Protein AF-A0A6B1YI46-F1 (afdb_monomer)

Structure (mmCIF, N/CA/C/O backbone):
data_AF-A0A6B1YI46-F1
#
_entry.id   AF-A0A6B1YI46-F1
#
loop_
_atom_site.group_PDB
_atom_site.id
_atom_site.type_symbol
_atom_site.label_atom_id
_atom_site.label_alt_id
_atom_site.label_comp_id
_atom_site.label_asym_id
_atom_site.label_entity_id
_atom_site.label_seq_id
_atom_site.pdbx_PDB_ins_code
_atom_site.Cartn_x
_atom_site.Cartn_y
_atom_site.Cartn_z
_atom_site.occupancy
_atom_site.B_iso_or_equiv
_atom_site.auth_seq_id
_atom_site.auth_comp_id
_atom_site.auth_asym_id
_atom_site.auth_atom_id
_atom_site.pdbx_PDB_model_num
ATOM 1 N N . MET A 1 1 ? -24.813 4.110 21.457 1.00 53.53 1 MET A N 1
ATOM 2 C CA . MET A 1 1 ? -24.067 3.787 20.223 1.00 53.53 1 MET A CA 1
ATOM 3 C C . MET A 1 1 ? -23.809 2.288 20.251 1.00 53.53 1 MET A C 1
ATOM 5 O O . MET A 1 1 ? -23.555 1.769 21.329 1.00 53.53 1 MET A O 1
ATOM 9 N N . ASP A 1 2 ? -24.032 1.581 19.147 1.00 73.88 2 ASP A N 1
ATOM 10 C CA . ASP A 1 2 ? -24.082 0.113 19.124 1.00 73.88 2 ASP A CA 1
ATOM 11 C C . ASP A 1 2 ? -22.651 -0.454 19.015 1.00 73.88 2 ASP A C 1
ATOM 13 O O . ASP A 1 2 ? -22.031 -0.364 17.950 1.00 73.88 2 ASP A O 1
ATOM 17 N N . LEU A 1 3 ? -22.096 -0.962 20.127 1.00 70.50 3 LEU A N 1
ATOM 18 C CA . LEU A 1 3 ? -20.680 -1.363 20.246 1.00 70.50 3 LEU A CA 1
ATOM 19 C C . LEU A 1 3 ? -20.255 -2.378 19.172 1.00 70.50 3 LEU A C 1
ATOM 21 O O . LEU A 1 3 ? -19.145 -2.308 18.639 1.00 70.50 3 LEU A O 1
ATOM 25 N N . GLU A 1 4 ? -21.142 -3.305 18.807 1.00 76.88 4 GLU A N 1
ATOM 26 C CA . GLU A 1 4 ? -20.863 -4.296 17.765 1.00 76.88 4 GLU A CA 1
ATOM 27 C C . GLU A 1 4 ? -20.717 -3.657 16.379 1.00 76.88 4 GLU A C 1
ATOM 29 O O . GLU A 1 4 ? -19.830 -4.041 15.608 1.00 76.88 4 GLU A O 1
ATOM 34 N N . ARG A 1 5 ? -21.516 -2.624 16.072 1.00 80.06 5 ARG A N 1
ATOM 35 C CA . ARG A 1 5 ? -21.401 -1.886 14.804 1.00 80.06 5 ARG A CA 1
ATOM 36 C C . ARG A 1 5 ? -20.094 -1.110 14.719 1.00 80.06 5 ARG A C 1
ATOM 38 O O . ARG A 1 5 ? -19.509 -1.041 13.640 1.00 80.06 5 ARG A O 1
ATOM 45 N N . GLU A 1 6 ? -19.615 -0.539 15.821 1.00 80.69 6 GLU A N 1
ATOM 46 C CA . GLU A 1 6 ? -18.319 0.151 15.856 1.00 80.69 6 GLU A CA 1
ATOM 47 C C . GLU A 1 6 ? -17.150 -0.809 15.638 1.00 80.69 6 GLU A C 1
ATOM 49 O O . GLU A 1 6 ? -16.288 -0.546 14.798 1.00 80.69 6 GLU A O 1
ATOM 54 N N . LYS A 1 7 ? -17.158 -1.962 16.317 1.00 81.12 7 LYS A N 1
ATOM 55 C CA . LYS A 1 7 ? -16.150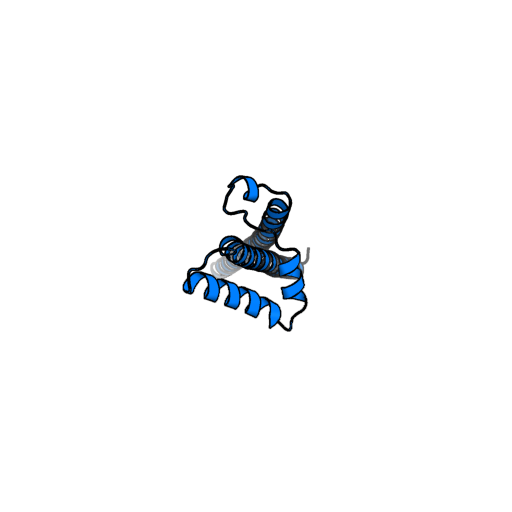 -3.018 16.137 1.00 81.12 7 LYS A CA 1
ATOM 56 C C . LYS A 1 7 ? -16.134 -3.536 14.696 1.00 81.12 7 LYS A C 1
ATOM 58 O O . LYS A 1 7 ? -15.063 -3.737 14.120 1.00 81.12 7 LYS A O 1
ATOM 63 N N . PHE A 1 8 ? -17.309 -3.712 14.090 1.00 86.00 8 PHE A N 1
ATOM 64 C CA . PHE A 1 8 ? -17.436 -4.120 12.691 1.00 86.00 8 PHE A CA 1
ATOM 65 C C . PHE A 1 8 ? -16.893 -3.059 11.722 1.00 86.00 8 PHE A C 1
ATOM 67 O O . PHE A 1 8 ? -16.079 -3.378 10.853 1.00 86.00 8 PHE A O 1
ATOM 74 N N . ARG A 1 9 ? -17.251 -1.782 11.913 1.00 85.50 9 ARG A N 1
ATOM 75 C CA . ARG A 1 9 ? -16.717 -0.661 11.118 1.00 85.50 9 ARG A CA 1
ATOM 76 C C . ARG A 1 9 ? -15.199 -0.540 11.241 1.00 85.50 9 ARG A C 1
ATOM 78 O O . ARG A 1 9 ? -14.525 -0.346 10.235 1.00 85.50 9 ARG A O 1
ATOM 85 N N . ALA A 1 10 ? -14.650 -0.719 12.441 1.00 85.94 10 ALA A N 1
ATOM 86 C CA . ALA A 1 10 ? -13.209 -0.687 12.667 1.00 85.94 10 ALA A CA 1
ATOM 87 C C . ALA A 1 10 ? -12.477 -1.823 11.933 1.00 85.94 10 ALA A C 1
ATOM 89 O O . ALA A 1 10 ? -11.427 -1.591 11.338 1.00 85.94 10 ALA A O 1
ATOM 90 N N . ARG A 1 11 ? -13.051 -3.035 11.889 1.00 87.94 11 ARG A N 1
ATOM 91 C CA . ARG A 1 11 ? -12.506 -4.142 11.078 1.00 87.94 11 ARG A CA 1
ATOM 92 C C . ARG A 1 11 ? -12.529 -3.825 9.586 1.00 87.94 11 ARG A C 1
ATOM 94 O O . ARG A 1 11 ? -11.528 -4.062 8.917 1.00 87.94 11 ARG A O 1
ATOM 101 N N . ILE A 1 12 ? -13.624 -3.254 9.081 1.00 91.12 12 ILE A N 1
ATOM 102 C CA . ILE A 1 12 ? -13.719 -2.825 7.678 1.00 91.12 12 ILE A CA 1
ATOM 103 C C . ILE A 1 12 ? -12.644 -1.783 7.359 1.00 91.12 12 ILE A C 1
ATOM 105 O O . ILE A 1 12 ? -11.968 -1.914 6.345 1.00 91.12 12 ILE A O 1
ATOM 109 N N . LEU A 1 13 ? -12.428 -0.797 8.235 1.00 88.06 13 LEU A N 1
ATOM 110 C CA . LEU A 1 13 ? -11.376 0.212 8.063 1.00 88.06 13 LEU A CA 1
ATOM 111 C C . LEU A 1 13 ? -9.978 -0.412 7.986 1.00 88.06 13 LEU A C 1
ATOM 113 O O . LEU A 1 13 ? -9.189 -0.024 7.130 1.00 88.06 13 LEU A O 1
ATOM 117 N N . VAL A 1 14 ? -9.682 -1.409 8.828 1.00 88.56 14 VAL A N 1
ATOM 118 C CA . VAL A 1 14 ? -8.402 -2.135 8.771 1.00 88.56 14 VAL A CA 1
ATOM 119 C C . VAL A 1 14 ? -8.254 -2.893 7.453 1.00 88.56 14 VAL A C 1
ATOM 121 O O . VAL A 1 14 ? -7.197 -2.818 6.833 1.00 88.56 14 VAL A O 1
ATOM 124 N N . VAL A 1 15 ? -9.292 -3.609 7.013 1.00 91.38 15 VAL A N 1
ATOM 125 C CA . VAL A 1 15 ? -9.259 -4.379 5.758 1.00 91.38 15 VAL A CA 1
ATOM 126 C C . VAL A 1 15 ? -9.098 -3.450 4.558 1.00 91.38 15 VAL A C 1
ATOM 128 O O . VAL A 1 15 ? -8.222 -3.678 3.730 1.00 91.38 15 VAL A O 1
ATOM 131 N N . LEU A 1 16 ? -9.880 -2.371 4.487 1.00 88.88 16 LEU A N 1
ATOM 132 C CA . LEU A 1 16 ? -9.763 -1.367 3.430 1.00 88.88 16 LEU A CA 1
ATOM 133 C C . LEU A 1 16 ? -8.384 -0.708 3.434 1.00 88.88 16 LEU A C 1
ATOM 135 O O . LEU A 1 16 ? -7.778 -0.564 2.378 1.00 88.88 16 LEU A O 1
ATOM 139 N N . GLY A 1 17 ? -7.861 -0.364 4.611 1.00 87.31 17 GLY A N 1
ATOM 140 C CA . GLY A 1 17 ? -6.519 0.189 4.742 1.00 87.31 17 GLY A CA 1
ATOM 141 C C . GLY A 1 17 ? -5.439 -0.761 4.221 1.00 87.31 17 GLY A C 1
ATOM 142 O O . GLY A 1 17 ? -4.549 -0.325 3.494 1.00 87.31 17 GLY A O 1
ATOM 143 N N . TRP A 1 18 ? -5.553 -2.064 4.508 1.00 88.81 18 TRP A N 1
ATOM 144 C CA . TRP A 1 18 ? -4.666 -3.089 3.949 1.00 88.81 18 TRP A CA 1
ATOM 145 C C . TRP A 1 18 ? -4.784 -3.201 2.435 1.00 88.81 18 TRP A C 1
ATOM 147 O O . TRP A 1 18 ? -3.761 -3.193 1.762 1.00 88.81 18 TRP A O 1
ATOM 157 N N . VAL A 1 19 ? -6.003 -3.252 1.893 1.00 90.44 19 VAL A N 1
ATOM 158 C CA . VAL A 1 19 ? -6.228 -3.312 0.441 1.00 90.44 19 VAL A CA 1
ATOM 159 C C . VAL A 1 19 ? -5.582 -2.113 -0.252 1.00 90.44 19 VAL A C 1
ATOM 161 O O . VAL A 1 19 ? -4.825 -2.289 -1.205 1.00 90.44 19 VAL A O 1
ATOM 164 N N . VAL A 1 20 ? -5.817 -0.901 0.258 1.00 88.44 20 VAL A N 1
ATOM 165 C CA . VAL A 1 20 ? -5.233 0.332 -0.285 1.00 88.44 20 VAL A CA 1
ATOM 166 C C . VAL A 1 20 ? -3.705 0.290 -0.203 1.00 88.44 20 VAL A C 1
ATOM 168 O O . VAL A 1 20 ? -3.039 0.486 -1.217 1.00 88.44 20 VAL A O 1
ATOM 171 N N . ALA A 1 21 ? -3.131 -0.028 0.960 1.00 88.50 21 ALA A N 1
ATOM 172 C CA . ALA A 1 21 ? -1.680 -0.102 1.127 1.00 88.50 21 ALA A CA 1
ATOM 173 C C . ALA A 1 21 ? -1.041 -1.147 0.195 1.00 88.50 21 ALA A C 1
ATOM 175 O O . ALA A 1 21 ? -0.026 -0.865 -0.440 1.00 88.50 21 ALA A O 1
ATOM 176 N N . SER A 1 22 ? -1.655 -2.326 0.059 1.00 87.31 22 SER A N 1
ATOM 177 C CA . SER A 1 22 ? -1.193 -3.386 -0.839 1.00 87.31 22 SER A CA 1
ATOM 178 C C . SER A 1 22 ? -1.210 -2.958 -2.304 1.00 87.31 22 SER A C 1
ATOM 180 O O . SER A 1 22 ? -0.254 -3.249 -3.018 1.00 87.31 22 SER A O 1
ATOM 182 N N . ILE A 1 23 ? -2.234 -2.224 -2.752 1.00 88.50 23 ILE A N 1
ATOM 183 C CA . ILE A 1 23 ? -2.280 -1.682 -4.119 1.00 88.50 23 ILE A CA 1
ATOM 184 C C . ILE A 1 23 ? -1.090 -0.748 -4.364 1.00 88.50 23 ILE A C 1
ATOM 186 O O . ILE A 1 23 ? -0.388 -0.900 -5.360 1.00 88.50 23 ILE A O 1
ATOM 190 N N . PHE A 1 24 ? -0.811 0.178 -3.443 1.00 86.06 24 PHE A N 1
ATOM 191 C CA . PHE A 1 24 ? 0.315 1.104 -3.598 1.00 86.06 24 PHE A CA 1
ATOM 192 C C . PHE A 1 24 ? 1.684 0.416 -3.494 1.00 86.06 24 PHE A C 1
ATOM 194 O O . PHE A 1 24 ? 2.618 0.833 -4.177 1.00 86.06 24 PHE A O 1
ATOM 201 N N . ILE A 1 25 ? 1.802 -0.676 -2.728 1.00 86.25 25 ILE A N 1
ATOM 202 C CA . ILE A 1 25 ? 2.994 -1.540 -2.748 1.00 86.25 25 ILE A CA 1
ATOM 203 C C . ILE A 1 25 ? 3.171 -2.175 -4.131 1.00 86.25 25 ILE A C 1
ATOM 205 O O . 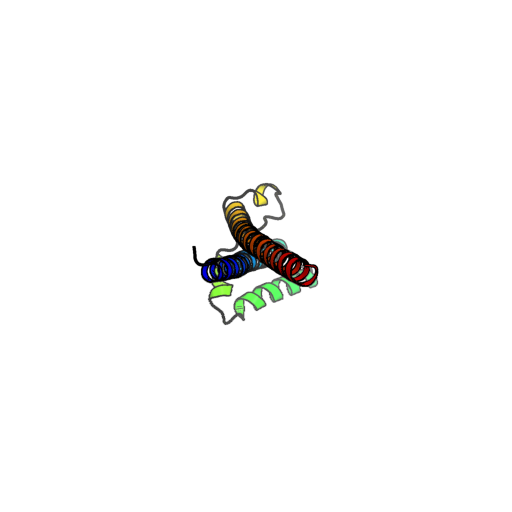ILE A 1 25 ? 4.276 -2.166 -4.666 1.00 86.25 25 ILE A O 1
ATOM 209 N N . VAL A 1 26 ? 2.102 -2.702 -4.737 1.00 85.19 26 VAL A N 1
ATOM 210 C CA . VAL A 1 26 ? 2.175 -3.275 -6.090 1.00 85.19 26 VAL A CA 1
ATOM 211 C C . VAL A 1 26 ? 2.598 -2.214 -7.105 1.00 85.19 26 VAL A C 1
ATOM 213 O O . VAL A 1 26 ? 3.502 -2.470 -7.895 1.00 85.19 26 VAL A O 1
ATOM 216 N N . VAL A 1 27 ? 2.021 -1.009 -7.045 1.00 84.69 27 VAL A N 1
ATOM 217 C CA . VAL A 1 27 ? 2.434 0.118 -7.899 1.00 84.69 27 VAL A CA 1
ATOM 218 C C . VAL A 1 27 ? 3.924 0.422 -7.718 1.00 84.69 27 VAL A C 1
ATOM 220 O O . VAL A 1 27 ? 4.639 0.532 -8.709 1.00 84.69 27 VAL A O 1
ATOM 223 N N . PHE A 1 28 ? 4.416 0.480 -6.477 1.00 83.88 28 PHE A N 1
ATOM 224 C CA . PHE A 1 28 ? 5.835 0.693 -6.180 1.00 83.88 28 PHE A CA 1
ATOM 225 C C . PHE A 1 28 ? 6.736 -0.404 -6.773 1.00 83.88 28 PHE A C 1
ATOM 227 O O . PHE A 1 28 ? 7.776 -0.103 -7.359 1.00 83.88 28 PHE A O 1
ATOM 234 N N . LEU A 1 29 ? 6.344 -1.676 -6.652 1.00 83.88 29 LEU A N 1
ATOM 235 C CA . LEU A 1 29 ? 7.106 -2.803 -7.198 1.00 83.88 29 LEU A CA 1
ATOM 236 C C . LEU A 1 29 ? 7.151 -2.767 -8.728 1.00 83.88 29 LEU A C 1
ATOM 238 O O . LEU A 1 29 ? 8.215 -2.954 -9.316 1.00 83.88 29 LEU A O 1
ATOM 242 N N . VAL A 1 30 ? 6.020 -2.482 -9.375 1.00 81.81 30 VAL A N 1
ATOM 243 C CA . VAL A 1 30 ? 5.956 -2.340 -10.834 1.00 81.81 30 VAL A CA 1
ATOM 244 C C . VAL A 1 30 ? 6.808 -1.159 -11.305 1.00 81.81 30 VAL A C 1
ATOM 246 O O . VAL A 1 30 ? 7.596 -1.312 -12.236 1.00 81.81 30 VAL A O 1
ATOM 249 N N . SER A 1 31 ? 6.740 -0.022 -10.610 1.00 80.06 31 SER A N 1
ATOM 250 C CA . SER A 1 31 ? 7.623 1.126 -10.838 1.00 80.06 31 SER A CA 1
ATOM 251 C C . SER A 1 31 ? 9.104 0.754 -10.754 1.00 80.06 31 SER A C 1
ATOM 253 O O . SER A 1 31 ? 9.888 1.157 -11.611 1.00 80.06 31 SER A O 1
ATOM 255 N N . ALA A 1 32 ? 9.496 -0.036 -9.749 1.00 78.62 32 ALA A N 1
ATOM 256 C CA . ALA A 1 32 ? 10.877 -0.483 -9.583 1.00 78.62 32 ALA A CA 1
ATOM 257 C C . ALA A 1 32 ? 11.326 -1.374 -10.751 1.00 78.62 32 ALA A C 1
ATOM 259 O O . ALA A 1 32 ? 12.395 -1.150 -11.318 1.00 78.62 32 ALA A O 1
ATOM 260 N N . LEU A 1 33 ? 10.491 -2.332 -11.163 1.00 77.25 33 LEU A N 1
ATOM 261 C CA . LEU A 1 33 ? 10.763 -3.197 -12.316 1.00 77.25 33 LEU A CA 1
ATOM 262 C C . LEU A 1 33 ? 10.892 -2.395 -13.616 1.00 77.25 33 LEU A C 1
ATOM 264 O O . LEU A 1 33 ? 11.827 -2.613 -14.386 1.00 77.25 33 LEU A O 1
ATOM 268 N N . LYS A 1 34 ? 9.992 -1.434 -13.837 1.00 76.75 34 LYS A N 1
ATOM 269 C CA . LYS A 1 34 ? 10.014 -0.538 -15.000 1.00 76.75 34 LYS A CA 1
ATOM 270 C C . LYS A 1 34 ? 11.290 0.299 -15.037 1.00 76.75 34 LYS A C 1
ATOM 272 O O . LYS A 1 34 ? 11.925 0.405 -16.082 1.00 76.75 34 LYS A O 1
ATOM 277 N N . SER A 1 35 ? 11.716 0.831 -13.895 1.00 74.56 35 SER A N 1
ATOM 278 C CA . SER A 1 35 ? 12.981 1.559 -13.774 1.00 74.56 35 SER A CA 1
ATOM 279 C C . SER A 1 35 ? 14.206 0.707 -14.040 1.00 74.56 35 SER A C 1
ATOM 281 O O . SER A 1 35 ? 15.104 1.160 -14.746 1.00 74.56 35 SER A O 1
ATOM 283 N N . ILE A 1 36 ? 14.241 -0.521 -13.518 1.00 74.31 36 ILE A N 1
ATOM 284 C CA . ILE A 1 36 ? 15.324 -1.465 -13.805 1.00 74.31 36 ILE A CA 1
ATOM 285 C C . ILE A 1 36 ? 15.376 -1.721 -15.314 1.00 74.31 36 ILE A C 1
ATOM 287 O O . ILE A 1 36 ? 16.426 -1.522 -15.916 1.00 74.31 36 ILE A O 1
ATOM 291 N N . ALA A 1 37 ? 14.246 -2.052 -15.944 1.00 73.19 37 ALA A N 1
ATOM 292 C CA . ALA A 1 37 ? 14.182 -2.314 -17.382 1.00 73.19 37 ALA A CA 1
ATOM 293 C C . ALA A 1 37 ? 14.664 -1.128 -18.238 1.00 73.19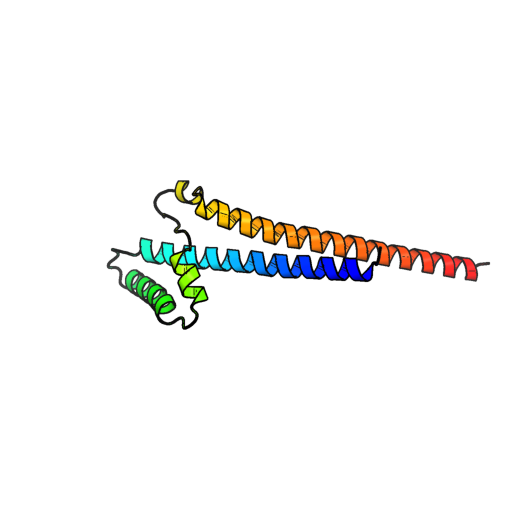 37 ALA A C 1
ATOM 295 O O . ALA A 1 37 ? 15.417 -1.342 -19.185 1.00 73.19 37 ALA A O 1
ATOM 296 N N . ILE A 1 38 ? 14.279 0.105 -17.886 1.00 72.94 38 ILE A N 1
ATOM 297 C CA . ILE A 1 38 ? 14.741 1.327 -18.569 1.00 72.94 38 ILE A CA 1
ATOM 298 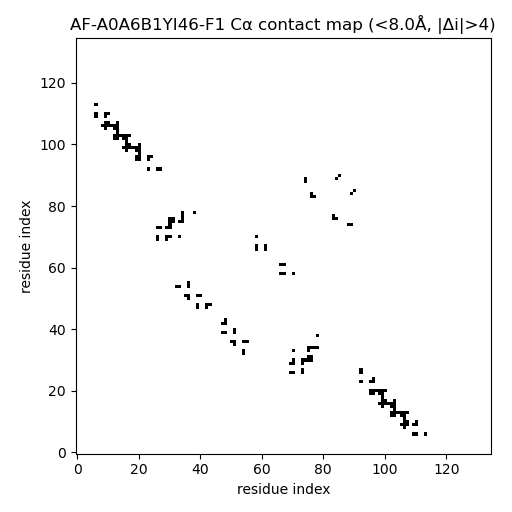C C . ILE A 1 38 ? 16.237 1.557 -18.333 1.00 72.94 38 ILE A C 1
ATOM 300 O O . ILE A 1 38 ? 16.959 1.905 -19.257 1.00 72.94 38 ILE A O 1
ATOM 304 N N . SER A 1 39 ? 16.733 1.350 -17.111 1.00 70.50 39 SER A N 1
ATOM 305 C CA . SER A 1 39 ? 18.154 1.555 -16.796 1.00 70.50 39 SER A CA 1
ATOM 306 C C . SER A 1 39 ? 19.092 0.539 -17.451 1.00 70.50 39 SER A C 1
ATOM 308 O O . SER A 1 39 ? 20.276 0.816 -17.617 1.00 70.50 39 SER A O 1
ATOM 310 N N . LEU A 1 40 ? 18.565 -0.631 -17.821 1.00 69.81 40 LEU A N 1
ATOM 311 C CA . LEU A 1 40 ? 19.287 -1.660 -18.567 1.00 69.81 40 LEU A CA 1
ATOM 312 C C . LEU A 1 40 ? 19.191 -1.451 -20.088 1.00 69.81 40 LEU A C 1
ATOM 314 O O . LEU A 1 40 ? 19.797 -2.210 -20.847 1.00 69.81 40 LEU A O 1
ATOM 318 N N . ASP A 1 41 ? 18.439 -0.447 -20.549 1.00 63.69 41 ASP A N 1
ATOM 319 C CA . ASP A 1 41 ? 18.304 -0.134 -21.967 1.00 63.69 41 ASP A CA 1
ATOM 320 C C . ASP A 1 41 ? 19.612 0.476 -22.504 1.00 63.69 41 ASP A C 1
ATOM 322 O O . ASP A 1 41 ? 20.049 1.532 -22.053 1.00 63.69 41 ASP A O 1
ATOM 326 N N . GLY A 1 42 ? 20.274 -0.230 -23.428 1.00 59.88 42 GLY A N 1
ATOM 327 C CA . GLY A 1 42 ? 21.604 0.125 -23.946 1.00 59.88 42 GLY A CA 1
ATOM 328 C C . GLY A 1 42 ? 22.784 -0.624 -23.311 1.00 59.88 42 GLY A C 1
ATOM 329 O O . GLY A 1 42 ? 23.930 -0.340 -23.651 1.00 59.88 42 GLY A O 1
ATOM 330 N N . SER A 1 43 ? 22.539 -1.580 -22.406 1.00 63.03 43 SER A N 1
ATOM 331 C CA . SER A 1 43 ? 23.582 -2.480 -21.897 1.00 63.03 43 SER A CA 1
ATOM 332 C C . SER A 1 43 ? 23.683 -3.757 -22.739 1.00 63.03 43 SER A C 1
ATOM 334 O O . SER A 1 43 ? 22.722 -4.519 -22.818 1.00 63.03 43 SER A O 1
ATOM 336 N N . ASP A 1 44 ? 24.867 -4.032 -23.291 1.00 61.09 44 ASP A N 1
ATOM 337 C CA . ASP A 1 44 ? 25.149 -5.243 -24.085 1.00 61.09 44 ASP A CA 1
ATOM 338 C C . ASP A 1 44 ? 25.588 -6.452 -23.234 1.00 61.09 44 ASP A C 1
ATOM 340 O O . ASP A 1 44 ? 25.932 -7.517 -23.752 1.00 61.09 44 ASP A O 1
ATOM 344 N N . PHE A 1 45 ? 25.583 -6.325 -21.903 1.00 70.00 45 PHE A N 1
ATOM 345 C CA . PHE A 1 45 ? 25.893 -7.449 -21.024 1.00 70.00 45 PHE A CA 1
ATOM 346 C C . PHE A 1 45 ? 24.776 -8.498 -21.083 1.00 70.00 45 PHE A C 1
ATOM 348 O O . PHE A 1 45 ? 23.619 -8.208 -20.786 1.00 70.00 45 PHE A O 1
ATOM 355 N N . PHE A 1 46 ? 25.132 -9.753 -21.371 1.00 68.00 46 PHE A N 1
ATOM 356 C CA . PHE A 1 46 ? 24.195 -10.882 -21.490 1.00 68.00 46 PHE A CA 1
ATOM 357 C C . PHE A 1 46 ? 23.210 -11.003 -20.309 1.00 68.00 46 PHE A C 1
ATOM 359 O O . PHE A 1 46 ? 22.022 -11.259 -20.497 1.00 68.00 46 PHE A O 1
ATOM 366 N N . ILE A 1 47 ? 23.686 -10.759 -19.083 1.00 68.56 47 ILE A N 1
ATOM 367 C CA . ILE A 1 47 ? 22.857 -10.779 -17.868 1.00 68.56 47 ILE A CA 1
ATOM 368 C C . ILE A 1 47 ? 21.844 -9.621 -17.870 1.00 68.56 47 ILE A C 1
ATOM 370 O O . ILE A 1 47 ? 20.677 -9.833 -17.549 1.00 68.56 47 ILE A O 1
ATOM 374 N N . ALA A 1 48 ? 22.260 -8.417 -18.272 1.00 66.81 48 ALA A N 1
ATOM 375 C CA . ALA A 1 48 ? 21.391 -7.242 -18.352 1.00 66.81 48 ALA A CA 1
ATOM 376 C C . ALA A 1 48 ? 20.288 -7.419 -19.409 1.00 66.81 48 ALA A C 1
ATOM 378 O O . ALA A 1 48 ? 19.122 -7.129 -19.138 1.00 66.81 48 ALA A O 1
ATOM 379 N N . VAL A 1 49 ? 20.635 -7.976 -20.573 1.00 70.44 49 VAL A N 1
ATOM 380 C CA . VAL A 1 49 ? 19.680 -8.274 -21.652 1.00 70.44 49 VAL A CA 1
ATOM 381 C C . VAL A 1 49 ? 18.657 -9.328 -21.218 1.00 70.44 49 VAL A C 1
ATOM 383 O O . VAL A 1 49 ? 17.460 -9.141 -21.436 1.00 70.44 49 VAL A O 1
ATOM 386 N N . ASN A 1 50 ? 19.087 -10.400 -20.542 1.00 74.38 50 ASN A N 1
ATOM 387 C CA . ASN A 1 50 ? 18.169 -11.425 -20.033 1.00 74.38 50 ASN A CA 1
ATOM 388 C C . ASN A 1 50 ? 17.214 -10.881 -18.965 1.00 74.38 50 ASN A C 1
ATOM 390 O O . ASN A 1 50 ? 16.023 -11.178 -19.011 1.00 74.38 50 ASN A O 1
ATOM 394 N N . VAL A 1 51 ? 17.705 -10.057 -18.034 1.00 72.50 51 VAL A N 1
ATOM 395 C CA . VAL A 1 51 ? 16.857 -9.427 -17.009 1.00 72.50 51 VAL A CA 1
ATOM 396 C C . VAL A 1 51 ? 15.839 -8.482 -17.651 1.00 72.50 51 VAL A C 1
ATOM 398 O O . VAL A 1 51 ? 14.656 -8.547 -17.322 1.00 72.50 51 VAL A O 1
ATOM 401 N N . LYS A 1 52 ? 16.260 -7.653 -18.615 1.00 72.88 52 LYS A N 1
ATOM 402 C CA . LYS A 1 52 ? 15.358 -6.780 -19.381 1.00 72.88 52 LYS A CA 1
ATOM 403 C C . LYS A 1 52 ? 14.274 -7.587 -20.102 1.00 72.88 52 LYS A C 1
ATOM 405 O O . LYS A 1 52 ? 13.093 -7.266 -19.975 1.00 72.88 52 LYS A O 1
ATOM 410 N N . ASN A 1 53 ? 14.658 -8.636 -20.828 1.00 77.25 53 ASN A N 1
ATOM 411 C CA . ASN A 1 53 ? 13.716 -9.467 -21.578 1.00 77.25 53 ASN A CA 1
ATOM 412 C C . ASN A 1 53 ? 12.728 -10.183 -20.656 1.00 77.25 53 ASN A C 1
ATOM 414 O O . ASN A 1 53 ? 11.540 -10.180 -20.952 1.00 77.25 53 ASN A O 1
ATOM 418 N N . LEU A 1 54 ? 13.183 -10.694 -19.509 1.00 76.94 54 LEU A N 1
ATOM 419 C CA . LEU A 1 54 ? 12.318 -11.343 -18.524 1.00 76.94 54 LEU A CA 1
ATOM 420 C C . LEU A 1 54 ? 11.287 -10.370 -17.935 1.00 76.94 54 LEU A C 1
ATOM 422 O O . LEU A 1 54 ? 10.125 -10.735 -17.779 1.00 76.94 54 LEU A O 1
ATOM 426 N N . ILE A 1 55 ? 11.674 -9.118 -17.664 1.00 72.56 55 ILE A N 1
ATOM 427 C CA . ILE A 1 55 ? 10.746 -8.076 -17.192 1.00 72.56 55 ILE A CA 1
ATOM 428 C C . ILE A 1 55 ? 9.708 -7.727 -18.274 1.00 72.56 55 ILE A C 1
ATOM 430 O O . ILE A 1 55 ? 8.515 -7.632 -17.981 1.00 72.56 55 ILE A O 1
ATOM 434 N N . ILE A 1 56 ? 10.140 -7.563 -19.529 1.00 72.56 56 ILE A N 1
ATOM 435 C CA . ILE A 1 56 ? 9.246 -7.261 -20.661 1.00 72.56 56 ILE A CA 1
ATOM 436 C C . ILE A 1 56 ? 8.305 -8.439 -20.952 1.00 72.56 56 ILE A C 1
ATOM 438 O O . ILE A 1 56 ? 7.133 -8.232 -21.268 1.00 72.56 56 ILE A O 1
ATOM 442 N N . GLU A 1 57 ? 8.790 -9.671 -20.839 1.00 75.94 57 GLU A N 1
ATOM 443 C CA . GLU A 1 57 ? 7.996 -10.881 -21.037 1.00 75.94 57 GLU A CA 1
ATOM 444 C C . GLU A 1 57 ? 6.941 -11.047 -19.938 1.00 75.94 57 GLU A C 1
ATOM 446 O O . GLU A 1 57 ? 5.791 -11.359 -20.244 1.00 75.94 57 GLU A O 1
ATOM 451 N N . LEU A 1 58 ? 7.274 -10.725 -18.682 1.00 70.38 58 LEU A N 1
ATOM 452 C CA . LEU A 1 58 ? 6.311 -10.665 -17.575 1.00 70.38 58 LEU A CA 1
ATOM 453 C C . LEU A 1 58 ? 5.149 -9.702 -17.874 1.00 70.38 58 LEU A C 1
ATOM 455 O O . LEU A 1 58 ? 3.994 -9.992 -17.560 1.00 70.38 58 LEU A O 1
ATOM 459 N N . TYR A 1 59 ? 5.446 -8.572 -18.520 1.00 68.31 59 TYR A N 1
ATOM 460 C CA . TYR A 1 59 ? 4.436 -7.616 -18.972 1.00 68.31 59 TYR A CA 1
ATOM 461 C C . TYR A 1 59 ? 3.620 -8.137 -20.167 1.00 68.31 59 TYR A C 1
ATOM 463 O O . TYR A 1 59 ? 2.399 -8.021 -20.176 1.00 68.31 59 TYR A O 1
ATOM 471 N N . ARG A 1 60 ? 4.257 -8.744 -21.175 1.00 68.50 60 ARG A N 1
ATOM 472 C CA . ARG A 1 60 ? 3.554 -9.223 -22.382 1.00 68.50 60 ARG A CA 1
ATOM 473 C C . ARG A 1 60 ? 2.698 -10.469 -22.143 1.00 68.50 60 ARG A C 1
ATOM 475 O O . ARG A 1 60 ? 1.682 -10.626 -22.813 1.00 68.50 60 ARG A O 1
ATOM 482 N N . ASN A 1 61 ? 3.085 -11.329 -21.201 1.00 67.50 61 ASN A N 1
ATOM 483 C CA . ASN A 1 61 ? 2.374 -12.574 -20.890 1.00 67.50 61 ASN A CA 1
ATOM 484 C C . ASN A 1 61 ? 1.340 -12.436 -19.764 1.00 67.50 61 ASN A C 1
ATOM 486 O O . ASN A 1 61 ? 0.637 -13.404 -19.461 1.00 67.50 61 ASN A O 1
ATOM 490 N N . THR A 1 62 ? 1.204 -11.269 -19.128 1.00 60.19 62 THR A N 1
ATOM 491 C CA . THR A 1 62 ? 0.160 -11.084 -18.116 1.00 60.19 62 THR A CA 1
ATOM 492 C C . THR A 1 62 ? -1.201 -10.919 -18.795 1.00 60.19 62 THR A C 1
ATOM 494 O O . THR A 1 62 ? -1.537 -9.872 -19.331 1.00 60.19 62 THR A O 1
ATOM 497 N N . GLN A 1 63 ? -2.039 -11.960 -18.714 1.00 57.03 63 GLN A N 1
ATOM 498 C CA . GLN A 1 63 ? -3.434 -11.960 -19.195 1.00 57.03 63 GLN A CA 1
ATOM 499 C C . GLN A 1 63 ? -4.361 -10.992 -18.429 1.00 57.03 63 GLN A C 1
ATOM 501 O O . GLN A 1 63 ? -5.561 -10.926 -18.695 1.00 57.03 63 GLN A O 1
ATOM 506 N N . TYR A 1 64 ? -3.830 -10.250 -17.455 1.00 58.53 64 TYR A N 1
ATOM 507 C CA . TYR A 1 64 ? -4.601 -9.408 -16.553 1.00 58.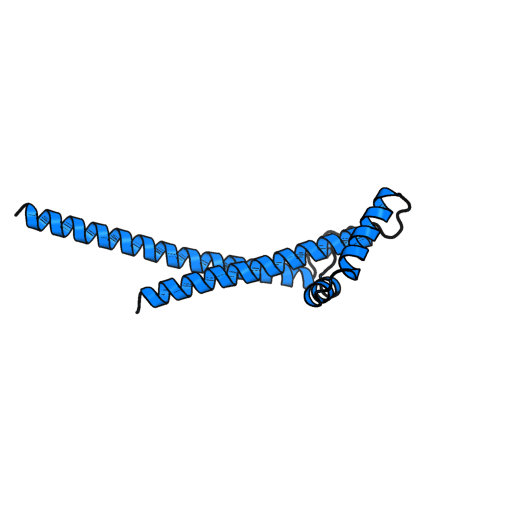53 64 TYR A CA 1
ATOM 508 C C . TYR A 1 64 ? -4.479 -7.931 -16.956 1.00 58.53 64 TYR A C 1
ATOM 510 O O . TYR A 1 64 ? -3.424 -7.330 -16.733 1.00 58.53 64 TYR A O 1
ATOM 518 N N . PRO A 1 65 ? -5.557 -7.301 -17.465 1.00 62.09 65 PRO A N 1
ATOM 519 C CA . PRO A 1 65 ? -5.526 -5.912 -17.936 1.00 62.09 65 PRO A CA 1
ATOM 520 C C . PRO A 1 65 ? -5.126 -4.919 -16.835 1.00 62.09 65 PRO A C 1
ATOM 522 O O . PRO A 1 65 ? -4.523 -3.889 -17.114 1.00 62.09 65 PRO A O 1
ATOM 525 N N . VAL A 1 66 ? -5.387 -5.263 -15.571 1.00 63.69 66 VAL A N 1
ATOM 526 C CA . VAL A 1 66 ? -5.016 -4.454 -14.402 1.00 63.69 66 VAL A CA 1
ATOM 527 C C . VAL A 1 66 ? -3.498 -4.300 -14.270 1.00 63.69 66 VAL A C 1
ATOM 529 O O . VAL A 1 66 ? -3.025 -3.211 -13.965 1.00 63.69 66 VAL A O 1
ATOM 532 N N . ILE A 1 67 ? -2.718 -5.354 -14.533 1.00 64.12 67 ILE A N 1
ATOM 533 C CA . ILE A 1 67 ? -1.250 -5.297 -14.437 1.00 64.12 67 ILE A CA 1
ATOM 534 C C . ILE A 1 67 ? -0.683 -4.445 -15.578 1.00 64.12 67 ILE A C 1
ATOM 536 O O . ILE A 1 67 ? 0.219 -3.639 -15.350 1.00 64.12 67 ILE A O 1
ATOM 540 N N . GLY A 1 68 ? -1.268 -4.557 -16.775 1.00 63.31 68 GLY A N 1
ATOM 541 C CA . GLY A 1 68 ? -0.909 -3.723 -17.920 1.00 63.31 68 GLY A CA 1
ATOM 542 C C . GLY A 1 68 ? -1.140 -2.230 -17.666 1.00 63.31 68 GLY A C 1
ATOM 543 O O . GLY A 1 68 ? -0.254 -1.419 -17.928 1.00 63.31 68 GLY A O 1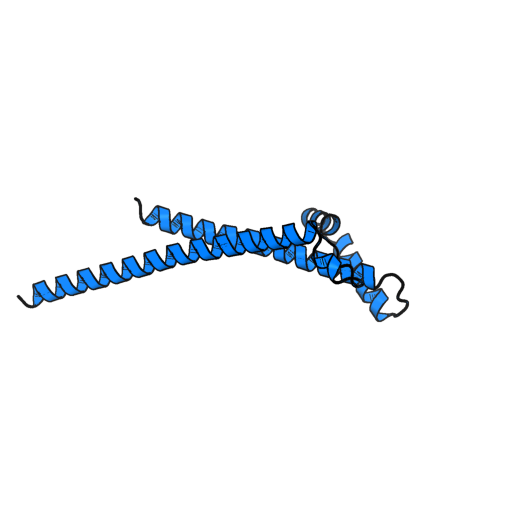
ATOM 544 N N . TRP A 1 69 ? -2.282 -1.875 -17.069 1.00 68.19 69 TRP A N 1
ATOM 545 C CA . TRP A 1 69 ? -2.593 -0.495 -16.681 1.00 68.19 69 TRP A CA 1
ATOM 546 C C . TRP A 1 69 ? -1.645 0.024 -15.601 1.00 68.19 69 TRP A C 1
ATOM 548 O O . TRP A 1 69 ? -1.125 1.133 -15.709 1.00 68.19 69 TRP A O 1
ATOM 558 N N . VAL A 1 70 ? -1.382 -0.778 -14.564 1.00 70.06 70 VAL A N 1
ATOM 559 C CA . VAL A 1 70 ? -0.432 -0.394 -13.512 1.00 70.06 70 VAL A CA 1
ATOM 560 C C . VAL A 1 70 ? 0.950 -0.149 -14.112 1.00 70.06 70 VAL A C 1
ATOM 562 O O . VAL A 1 70 ? 1.567 0.844 -13.762 1.00 70.06 70 VAL A O 1
ATOM 565 N N . TRP A 1 71 ? 1.411 -0.972 -15.054 1.00 70.88 71 TRP A N 1
ATOM 566 C CA . TRP A 1 71 ? 2.689 -0.771 -15.743 1.00 70.88 71 TRP A CA 1
ATOM 567 C C . TRP A 1 71 ? 2.747 0.523 -16.565 1.00 70.88 71 TRP A C 1
ATOM 569 O O . TRP A 1 71 ? 3.751 1.245 -16.550 1.00 70.88 71 TRP A O 1
ATOM 579 N N . GLU A 1 72 ? 1.676 0.846 -17.286 1.00 71.31 72 GLU A N 1
ATOM 580 C CA . GLU A 1 72 ? 1.610 2.050 -18.113 1.00 71.31 72 GLU A CA 1
ATOM 581 C C . GLU A 1 72 ? 1.669 3.318 -17.250 1.00 71.31 72 GLU A C 1
ATOM 583 O O . GLU A 1 72 ? 2.531 4.176 -17.465 1.00 71.31 72 GLU A O 1
ATOM 588 N N . TYR A 1 73 ? 0.847 3.371 -16.199 1.00 72.12 73 TYR A N 1
ATOM 589 C CA . TYR A 1 73 ? 0.710 4.539 -15.326 1.00 72.12 73 TYR A CA 1
ATOM 590 C C . TYR A 1 73 ? 1.686 4.571 -14.142 1.00 72.12 73 TYR A C 1
ATOM 592 O O . TYR A 1 73 ? 1.785 5.598 -13.467 1.00 72.12 73 TY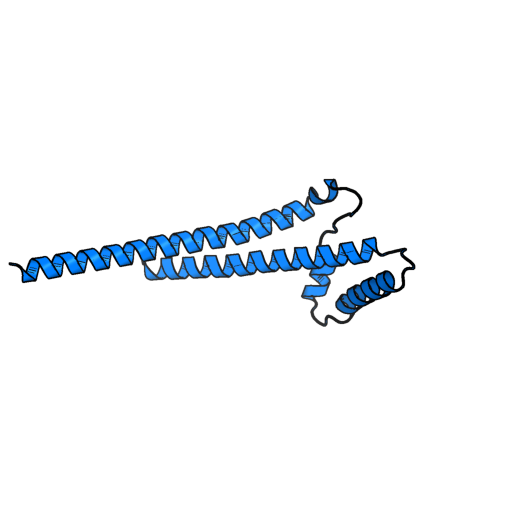R A O 1
ATOM 600 N N . SER A 1 74 ? 2.426 3.490 -13.873 1.00 71.38 74 SER A N 1
ATOM 601 C CA . SER A 1 74 ? 3.393 3.465 -12.773 1.00 71.38 74 SER A CA 1
ATOM 602 C C . SER A 1 74 ? 4.513 4.482 -13.029 1.00 71.38 74 SER A C 1
ATOM 604 O O . SER A 1 74 ? 5.102 4.468 -14.126 1.00 71.38 74 SER A O 1
ATOM 606 N N . PRO A 1 75 ? 4.843 5.332 -12.037 1.00 72.12 75 PRO A N 1
ATOM 607 C CA . PRO A 1 75 ? 5.959 6.260 -12.141 1.00 72.12 75 PRO A CA 1
ATOM 608 C C . PRO A 1 75 ? 7.285 5.517 -12.275 1.00 72.12 75 PRO A C 1
ATOM 610 O O . PRO A 1 75 ? 7.418 4.370 -11.862 1.00 72.12 75 PRO A O 1
ATOM 613 N N . VAL A 1 76 ? 8.281 6.181 -12.844 1.00 72.88 76 VAL A N 1
ATOM 614 C CA . VAL A 1 76 ? 9.622 5.626 -13.036 1.00 72.88 76 VAL A CA 1
ATOM 615 C C . VAL A 1 76 ? 10.564 6.319 -12.050 1.00 72.88 76 VAL A C 1
ATOM 617 O O . VAL A 1 76 ? 10.575 7.545 -11.948 1.00 72.88 76 VAL A O 1
ATOM 620 N N . PHE A 1 77 ? 11.357 5.548 -11.312 1.00 66.31 77 PHE A N 1
ATOM 621 C CA . PHE A 1 77 ? 12.592 6.025 -10.692 1.00 66.31 77 PHE A CA 1
ATOM 622 C C . PHE A 1 77 ? 13.584 6.369 -11.802 1.00 66.31 77 PHE A C 1
ATOM 624 O O . PHE A 1 77 ? 14.074 5.473 -12.495 1.00 66.31 77 PHE A O 1
ATOM 631 N N . TYR A 1 78 ? 13.869 7.652 -12.002 1.00 62.44 78 TYR A N 1
ATOM 632 C CA . TYR A 1 78 ? 14.965 8.037 -12.878 1.00 62.44 78 TYR A CA 1
ATOM 633 C C . TYR A 1 78 ? 16.260 7.845 -12.088 1.00 62.44 78 TYR A C 1
ATOM 635 O O . TYR A 1 78 ? 16.606 8.667 -11.240 1.00 62.44 78 TYR A O 1
ATOM 643 N N . ASN A 1 79 ? 16.976 6.753 -12.371 1.00 54.84 79 ASN A N 1
ATOM 644 C CA . ASN A 1 79 ? 18.199 6.344 -11.662 1.00 54.84 79 ASN A CA 1
ATOM 645 C C . ASN A 1 79 ? 19.326 7.398 -11.654 1.00 54.84 79 ASN A C 1
ATOM 647 O O . ASN A 1 79 ? 20.285 7.252 -10.904 1.00 54.84 79 ASN A O 1
ATOM 651 N N . TYR A 1 80 ? 19.217 8.466 -12.447 1.00 51.66 80 TYR A N 1
ATOM 652 C CA . TYR A 1 80 ? 20.241 9.504 -12.567 1.00 51.66 80 TYR A CA 1
ATOM 653 C C . TYR A 1 80 ? 19.999 10.743 -11.697 1.00 51.66 80 TYR A C 1
ATOM 655 O O . TYR A 1 80 ? 20.894 11.578 -11.587 1.00 51.66 80 TYR A O 1
ATOM 663 N N . GLN A 1 81 ? 18.828 10.888 -11.062 1.00 56.19 81 GLN A N 1
ATOM 664 C CA . GLN A 1 81 ? 18.537 12.045 -10.211 1.00 56.19 81 GLN A CA 1
ATOM 665 C C . GLN A 1 81 ? 17.641 11.680 -9.020 1.00 56.19 81 GLN A C 1
ATOM 667 O O . GLN A 1 81 ? 16.481 11.304 -9.190 1.00 56.19 81 GLN A O 1
ATOM 672 N N . ILE A 1 82 ? 18.151 11.880 -7.797 1.00 56.59 82 ILE A N 1
ATOM 673 C CA . ILE A 1 82 ? 17.398 11.726 -6.533 1.00 56.59 82 ILE A CA 1
ATOM 674 C C . ILE A 1 82 ? 16.148 12.624 -6.516 1.00 56.59 82 ILE A C 1
ATOM 676 O O . ILE A 1 82 ? 15.124 12.249 -5.949 1.00 56.59 82 ILE A O 1
ATOM 680 N N . SER A 1 83 ? 16.186 13.773 -7.202 1.00 58.16 83 SER A N 1
ATOM 681 C CA . SER A 1 83 ? 15.034 14.670 -7.372 1.00 58.16 83 SER A CA 1
ATOM 682 C C . SER A 1 83 ? 13.838 14.008 -8.067 1.00 58.16 83 SER A C 1
ATOM 684 O O . SER A 1 83 ? 12.711 14.463 -7.889 1.00 58.16 83 SER A O 1
ATOM 686 N N . SER A 1 84 ? 14.037 12.904 -8.797 1.00 57.56 84 SER A N 1
ATOM 687 C CA . SER A 1 84 ? 12.948 12.166 -9.447 1.00 57.56 84 SER A CA 1
ATOM 688 C C . SER A 1 84 ? 11.988 11.488 -8.465 1.00 57.56 84 SER A C 1
ATOM 690 O O . SER A 1 84 ? 10.816 11.308 -8.801 1.00 57.56 84 SER A O 1
ATOM 692 N N . LEU A 1 85 ? 12.438 11.203 -7.235 1.00 59.91 85 LEU A N 1
ATOM 693 C CA . LEU A 1 85 ? 11.601 10.715 -6.130 1.00 59.91 85 LEU A CA 1
ATOM 694 C C . LEU A 1 85 ? 10.624 11.782 -5.610 1.00 59.91 85 LEU A C 1
ATOM 696 O O . LEU A 1 85 ? 9.619 11.441 -4.996 1.00 59.91 85 LEU A O 1
ATOM 700 N N . PHE A 1 86 ? 10.887 13.065 -5.877 1.00 63.41 86 PHE A N 1
ATOM 701 C CA . PHE A 1 86 ? 10.053 14.197 -5.453 1.00 63.41 86 PHE A CA 1
ATOM 702 C C . PHE A 1 86 ? 9.105 14.681 -6.559 1.00 63.41 86 PHE A C 1
ATOM 704 O O . PHE A 1 86 ? 8.680 15.835 -6.573 1.00 63.41 86 PHE A O 1
ATOM 711 N N . THR A 1 87 ? 8.766 13.812 -7.512 1.00 72.62 87 THR A N 1
ATOM 712 C CA . THR A 1 87 ? 7.778 14.131 -8.547 1.00 72.62 87 THR A CA 1
ATOM 713 C C . THR A 1 87 ? 6.353 13.935 -8.034 1.00 72.62 87 THR A C 1
ATOM 715 O O . THR A 1 87 ? 6.092 13.142 -7.127 1.00 72.62 87 THR A O 1
ATOM 718 N N . PHE A 1 88 ? 5.404 14.648 -8.647 1.00 75.19 88 PHE A N 1
ATOM 719 C CA . PHE A 1 88 ? 3.984 14.590 -8.287 1.00 75.19 88 PHE A CA 1
ATOM 720 C C . PHE A 1 88 ? 3.436 13.152 -8.260 1.00 75.19 88 PHE A C 1
ATOM 722 O O . PHE A 1 88 ? 2.674 12.791 -7.370 1.00 75.19 88 PHE A O 1
ATOM 729 N N . SER A 1 89 ? 3.880 12.293 -9.178 1.00 76.88 89 SER A N 1
ATOM 730 C CA . SER A 1 89 ? 3.462 10.890 -9.219 1.00 76.88 89 SER A CA 1
ATOM 731 C C . SER A 1 89 ? 3.925 10.089 -7.994 1.00 76.88 89 SER A C 1
ATOM 733 O O . SER A 1 89 ? 3.147 9.312 -7.446 1.00 76.88 89 SER A O 1
ATOM 735 N N . TRP A 1 90 ? 5.154 10.304 -7.513 1.00 78.56 90 TRP A N 1
ATOM 736 C CA . TRP A 1 90 ? 5.651 9.665 -6.288 1.00 78.56 90 TRP A CA 1
ATOM 737 C C . TRP A 1 90 ? 4.987 10.222 -5.029 1.00 78.56 90 TRP A C 1
ATOM 739 O O . TRP A 1 90 ? 4.719 9.463 -4.098 1.00 78.56 90 TRP A O 1
ATOM 749 N N . LEU A 1 91 ? 4.627 11.510 -5.031 1.00 81.56 91 LEU A N 1
ATOM 750 C CA . LEU A 1 91 ? 3.800 12.100 -3.980 1.00 81.56 91 LEU A CA 1
ATOM 751 C C . LEU A 1 91 ? 2.435 11.398 -3.890 1.00 81.56 91 LEU A C 1
ATOM 753 O O . LEU A 1 91 ? 1.999 11.068 -2.792 1.00 81.56 91 LEU A O 1
ATOM 757 N N . VAL A 1 92 ? 1.787 11.103 -5.022 1.00 82.62 92 VAL A N 1
ATOM 758 C CA . VAL A 1 92 ? 0.514 10.357 -5.051 1.00 82.62 92 VAL A CA 1
ATOM 759 C C . VAL A 1 92 ? 0.680 8.943 -4.486 1.00 82.62 92 VAL A C 1
ATOM 761 O O . VAL A 1 92 ? -0.145 8.516 -3.678 1.00 82.62 92 VAL A O 1
ATOM 764 N N . VAL A 1 93 ? 1.753 8.230 -4.848 1.00 84.31 93 VAL A N 1
ATOM 765 C CA . VAL A 1 93 ? 2.042 6.886 -4.309 1.00 84.31 93 VAL A CA 1
ATOM 766 C C . VAL A 1 93 ? 2.266 6.936 -2.796 1.00 84.31 93 VAL A C 1
ATOM 768 O O . VAL A 1 93 ? 1.694 6.134 -2.057 1.00 84.31 93 VAL A O 1
ATOM 771 N N . PHE A 1 94 ? 3.046 7.908 -2.320 1.00 84.56 94 PHE A N 1
ATOM 772 C CA . PHE A 1 94 ? 3.316 8.097 -0.897 1.00 84.56 94 PHE A CA 1
ATOM 773 C C . PHE A 1 94 ? 2.056 8.463 -0.105 1.00 84.56 94 PHE A C 1
ATOM 775 O O . PHE A 1 94 ? 1.805 7.885 0.955 1.00 84.56 94 PHE A O 1
ATOM 782 N N . LEU A 1 95 ? 1.240 9.390 -0.615 1.00 88.12 95 LEU A N 1
ATOM 783 C CA . LEU A 1 95 ? -0.026 9.779 0.007 1.00 88.12 95 LEU A CA 1
ATOM 784 C C . LEU A 1 95 ? -1.002 8.603 0.046 1.00 88.12 95 LEU A C 1
ATOM 786 O O . LEU A 1 95 ? -1.600 8.348 1.085 1.00 88.12 95 LEU A O 1
ATOM 790 N N . GLY A 1 96 ? -1.121 7.850 -1.046 1.00 86.88 96 GLY A N 1
ATOM 791 C CA . GLY A 1 96 ? -1.967 6.665 -1.119 1.00 86.88 96 GLY A CA 1
ATOM 792 C C . GLY A 1 96 ? -1.564 5.576 -0.125 1.00 86.88 96 GLY A C 1
ATOM 793 O O . GLY A 1 96 ? -2.404 5.057 0.614 1.00 86.88 96 GLY A O 1
ATOM 794 N N . PHE A 1 97 ? -0.264 5.289 -0.034 1.00 87.44 97 PHE A N 1
ATOM 795 C CA . PHE A 1 97 ? 0.275 4.367 0.964 1.00 87.44 97 PHE A CA 1
ATOM 796 C C . PHE A 1 97 ? 0.030 4.865 2.397 1.00 87.44 97 PHE A C 1
ATOM 798 O O . PHE A 1 97 ? -0.428 4.106 3.253 1.00 87.44 97 PHE A O 1
ATOM 805 N N . SER A 1 98 ? 0.269 6.154 2.648 1.00 88.62 98 SER A N 1
ATOM 806 C CA . SER A 1 98 ? 0.065 6.781 3.959 1.00 88.62 98 SER A CA 1
ATOM 807 C C . SER A 1 98 ? -1.406 6.784 4.377 1.00 88.62 98 SER A C 1
ATOM 809 O O . SER A 1 98 ? -1.707 6.541 5.544 1.00 88.62 98 SER A O 1
ATOM 811 N N . LEU A 1 99 ? -2.332 6.989 3.437 1.00 90.50 99 LEU A N 1
ATOM 812 C CA . LEU A 1 99 ? -3.772 6.870 3.671 1.00 90.50 99 LEU A CA 1
ATOM 813 C C . LEU A 1 99 ? -4.152 5.437 4.056 1.00 90.50 99 LEU A C 1
ATOM 815 O O . LEU A 1 99 ? -4.850 5.242 5.051 1.00 90.50 99 LEU A O 1
ATOM 819 N N . GLY A 1 100 ? -3.649 4.435 3.329 1.00 86.50 100 GLY A N 1
ATOM 820 C CA . GLY A 1 100 ? -3.838 3.025 3.683 1.00 86.50 100 GLY A CA 1
ATOM 821 C C . GLY A 1 100 ? -3.325 2.711 5.093 1.00 86.50 100 GLY A C 1
ATOM 822 O O . GLY A 1 100 ? -4.054 2.157 5.919 1.00 86.50 100 GLY A O 1
ATOM 823 N N . GLY A 1 101 ? -2.106 3.157 5.413 1.00 85.94 101 GLY A N 1
ATOM 824 C CA . GLY A 1 101 ? -1.513 3.028 6.747 1.00 85.94 101 GLY A CA 1
ATOM 825 C C . GLY A 1 101 ? -2.314 3.738 7.844 1.00 85.94 101 GLY A C 1
ATOM 826 O O . GLY A 1 101 ? -2.536 3.170 8.915 1.00 85.94 101 GLY A O 1
ATOM 827 N N . GLY A 1 102 ? -2.809 4.946 7.568 1.00 88.25 102 GLY A N 1
ATOM 828 C CA . GLY A 1 102 ? -3.649 5.721 8.481 1.00 88.25 102 GLY A CA 1
ATOM 829 C C . GLY A 1 102 ? -4.969 5.020 8.806 1.00 88.25 102 GLY A C 1
ATOM 830 O O . GLY A 1 102 ? -5.350 4.935 9.974 1.00 88.25 102 GLY A O 1
ATOM 831 N N . LEU A 1 103 ? -5.629 4.437 7.801 1.00 88.62 103 LEU A N 1
ATOM 832 C CA . LEU A 1 103 ? -6.852 3.648 7.987 1.00 88.62 103 LEU A CA 1
ATOM 833 C C . LEU A 1 103 ? -6.607 2.406 8.857 1.00 88.62 103 LEU A C 1
ATOM 835 O O . LEU A 1 103 ? -7.386 2.133 9.776 1.00 88.62 103 LEU A O 1
ATOM 839 N N . ILE A 1 104 ? -5.495 1.693 8.629 1.00 90.12 104 ILE A N 1
ATOM 840 C CA . ILE A 1 104 ? -5.087 0.554 9.468 1.00 90.12 104 ILE A CA 1
ATOM 841 C C . ILE A 1 104 ? -4.855 1.011 10.910 1.00 90.12 104 ILE A C 1
ATOM 843 O O . ILE A 1 104 ? -5.321 0.354 11.844 1.00 90.12 104 ILE A O 1
ATOM 847 N N . TYR A 1 105 ? -4.140 2.121 11.103 1.00 90.75 105 TYR A N 1
ATOM 848 C CA . TYR A 1 105 ? -3.819 2.647 12.426 1.00 90.75 105 TYR A CA 1
ATOM 849 C C . TYR A 1 105 ? -5.082 3.016 13.211 1.00 90.75 105 TYR A C 1
ATOM 851 O O . TYR A 1 105 ? -5.263 2.542 14.334 1.00 90.75 105 TYR A O 1
ATOM 859 N N . ILE A 1 106 ? -5.988 3.792 12.607 1.00 90.44 106 ILE A N 1
ATOM 860 C CA . ILE A 1 106 ? -7.249 4.205 13.237 1.00 90.44 106 ILE A CA 1
ATOM 861 C C . ILE A 1 106 ? -8.109 2.982 13.564 1.00 90.44 106 ILE A C 1
ATOM 863 O O . ILE A 1 106 ? -8.577 2.839 14.693 1.00 90.44 106 ILE A O 1
ATOM 867 N N . GLY A 1 107 ? -8.277 2.061 12.611 1.00 85.31 107 GLY A N 1
ATOM 868 C CA . GLY A 1 107 ? -9.077 0.858 12.826 1.00 85.31 107 GLY A CA 1
ATOM 869 C C . GLY A 1 107 ? -8.515 -0.031 13.943 1.00 85.31 107 GLY A C 1
ATOM 870 O O . GLY A 1 107 ? -9.265 -0.486 14.806 1.00 85.31 107 GLY A O 1
ATOM 871 N N . LYS A 1 108 ? -7.189 -0.223 14.002 1.00 89.25 108 LYS A N 1
ATOM 872 C CA . LYS A 1 108 ? -6.537 -0.964 15.097 1.00 89.25 108 LYS A CA 1
ATOM 873 C C . LYS A 1 108 ? -6.672 -0.258 16.442 1.00 89.25 108 LYS A C 1
ATOM 875 O O . LYS A 1 108 ? -6.888 -0.933 17.446 1.00 89.25 108 LYS A O 1
ATOM 880 N N . ARG A 1 109 ? -6.556 1.071 16.470 1.00 90.31 109 ARG A N 1
ATOM 881 C CA . ARG A 1 109 ? -6.719 1.861 17.693 1.00 90.31 109 ARG A CA 1
ATOM 882 C C . ARG A 1 109 ? -8.120 1.683 18.277 1.00 90.31 109 ARG A C 1
ATOM 884 O O . ARG A 1 109 ? -8.231 1.324 19.443 1.00 90.31 109 ARG A O 1
ATOM 891 N N . ILE A 1 110 ? -9.161 1.818 17.454 1.00 86.75 110 ILE A N 1
ATOM 892 C CA . ILE A 1 110 ? -10.554 1.620 17.883 1.00 86.75 110 ILE A CA 1
ATOM 893 C C . ILE A 1 110 ? -10.762 0.191 18.408 1.00 86.75 110 ILE A C 1
ATOM 895 O O . ILE A 1 110 ? -11.354 -0.007 19.465 1.00 86.75 110 ILE A O 1
ATOM 899 N N . LEU A 1 111 ? -10.232 -0.824 17.716 1.00 87.50 111 LEU A N 1
ATOM 900 C CA . LEU A 1 111 ? -10.336 -2.217 18.169 1.00 87.50 111 LEU A CA 1
ATOM 901 C C . LEU A 1 111 ? -9.634 -2.465 19.511 1.00 87.50 111 LEU A C 1
ATOM 903 O O . LEU A 1 111 ? -10.113 -3.273 20.308 1.00 87.50 111 LEU A O 1
ATOM 907 N N . ARG A 1 112 ? -8.516 -1.778 19.762 1.00 87.69 112 ARG A N 1
ATOM 908 C CA . ARG A 1 112 ? -7.777 -1.865 21.022 1.00 87.69 112 ARG A CA 1
ATOM 909 C C . ARG A 1 112 ? -8.539 -1.206 22.168 1.00 87.69 112 ARG A C 1
ATOM 911 O O . ARG A 1 112 ? -8.710 -1.847 23.198 1.00 87.69 112 ARG A O 1
ATOM 918 N N . GLU A 1 113 ? -9.039 0.010 21.969 1.00 86.62 113 GLU A N 1
ATOM 919 C CA . GLU A 1 113 ? -9.845 0.732 22.966 1.00 86.62 113 GLU A CA 1
ATOM 920 C C . GLU A 1 113 ? -11.101 -0.077 23.346 1.00 86.62 113 GLU A C 1
ATOM 922 O O . GLU A 1 113 ? -11.411 -0.231 24.527 1.00 86.62 113 GLU A O 1
ATOM 927 N N . HIS A 1 114 ? -11.757 -0.710 22.366 1.00 82.19 114 HIS A N 1
ATOM 928 C CA . HIS A 1 114 ? -12.875 -1.634 22.608 1.00 82.19 114 HIS A CA 1
ATOM 929 C C . HIS A 1 114 ? -12.462 -2.884 23.402 1.00 82.19 114 HIS A C 1
ATOM 931 O O . HIS A 1 114 ? -13.168 -3.291 24.322 1.00 82.19 114 HIS A O 1
ATOM 937 N N . SER A 1 115 ? -11.312 -3.488 23.089 1.00 81.38 115 SER A N 1
ATOM 938 C CA . SER A 1 115 ? -10.794 -4.640 23.842 1.00 81.38 115 SER A CA 1
ATOM 939 C C . SER A 1 115 ? -10.426 -4.281 25.285 1.00 81.38 115 SER A C 1
ATOM 941 O O . SER A 1 115 ? -10.592 -5.106 26.184 1.00 81.38 115 SER A O 1
ATOM 943 N N . GLU A 1 116 ? -9.901 -3.080 25.516 1.00 83.25 116 GLU A N 1
ATOM 944 C CA . GLU A 1 116 ? -9.559 -2.579 26.849 1.00 83.25 116 GLU A CA 1
ATOM 945 C C . GLU A 1 116 ? -10.830 -2.282 27.660 1.00 83.25 116 GLU A C 1
ATOM 947 O O . GLU A 1 116 ? -10.914 -2.670 28.828 1.00 83.25 116 GLU A O 1
ATOM 952 N N . ALA A 1 117 ? -11.861 -1.707 27.030 1.00 76.69 117 ALA A N 1
ATOM 953 C CA . ALA A 1 117 ? -13.173 -1.500 27.642 1.00 76.69 117 ALA A CA 1
ATOM 954 C C . ALA A 1 117 ? -13.860 -2.824 28.027 1.00 76.69 117 ALA A C 1
ATOM 956 O O . ALA A 1 117 ? -14.363 -2.955 29.144 1.00 76.69 117 ALA A O 1
ATOM 957 N N . GLU A 1 118 ? -13.828 -3.831 27.148 1.00 78.31 118 GLU A N 1
ATOM 958 C CA . GLU A 1 118 ? -14.377 -5.168 27.418 1.00 78.31 118 GLU A CA 1
ATOM 959 C C . GLU A 1 118 ? -13.658 -5.844 28.600 1.00 78.31 118 GLU A C 1
ATOM 961 O O . GLU A 1 118 ? -14.294 -6.400 29.501 1.00 78.31 118 GLU A O 1
ATOM 966 N N . ASN A 1 119 ? -12.327 -5.740 28.651 1.00 80.50 119 ASN A N 1
ATOM 967 C CA . ASN A 1 119 ? -11.525 -6.307 29.734 1.00 80.50 119 ASN A CA 1
ATOM 968 C C . ASN A 1 119 ? -11.784 -5.602 31.080 1.00 80.50 119 ASN A C 1
ATOM 970 O O . ASN A 1 119 ? -11.917 -6.259 32.115 1.00 80.50 119 ASN A O 1
ATOM 974 N N . ASN A 1 120 ? -11.921 -4.274 31.073 1.00 78.81 120 ASN A N 1
ATOM 975 C CA . ASN A 1 120 ? -12.254 -3.496 32.268 1.00 78.81 120 ASN A CA 1
ATOM 976 C C . ASN A 1 120 ? -13.671 -3.801 32.776 1.00 78.81 120 ASN A C 1
ATOM 978 O O . ASN A 1 120 ? -13.857 -3.995 33.978 1.00 78.81 120 ASN A O 1
ATOM 982 N N . ALA A 1 121 ? -14.653 -3.940 31.880 1.00 74.25 121 ALA A N 1
ATOM 983 C CA . ALA A 1 121 ? -16.009 -4.352 32.243 1.00 74.25 121 ALA A CA 1
ATOM 984 C C . ALA A 1 121 ? -16.035 -5.764 32.853 1.00 74.25 121 ALA A C 1
ATOM 986 O O . ALA A 1 121 ? -16.725 -6.007 33.846 1.00 74.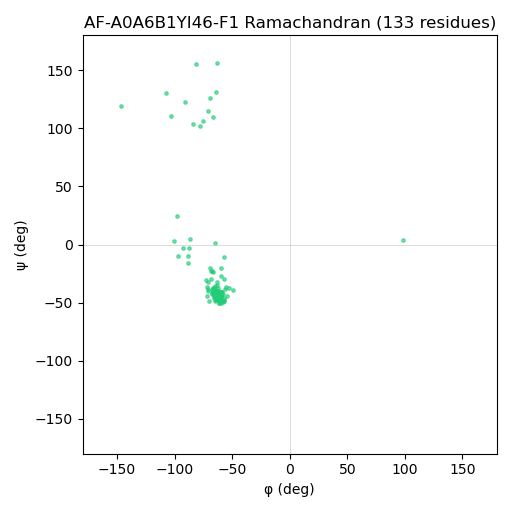25 121 ALA A O 1
ATOM 987 N N . ARG A 1 122 ? -15.240 -6.695 32.308 1.00 74.50 122 ARG A N 1
ATOM 988 C CA . ARG A 1 122 ? -15.108 -8.055 32.848 1.00 74.50 122 ARG A CA 1
ATOM 989 C C . ARG A 1 122 ? -14.481 -8.060 34.242 1.00 74.50 122 ARG A C 1
ATOM 991 O O . ARG A 1 122 ? -14.973 -8.773 35.113 1.00 74.50 122 ARG A O 1
ATOM 998 N N . LYS A 1 123 ? -13.442 -7.247 34.469 1.00 76.56 123 LYS A N 1
ATOM 999 C CA . LYS A 1 123 ? -12.851 -7.054 35.803 1.00 76.56 123 LYS A CA 1
ATOM 1000 C C . LYS A 1 123 ? -13.863 -6.469 36.784 1.00 76.56 123 LYS A C 1
ATOM 1002 O O . LYS A 1 123 ? -13.997 -7.014 37.867 1.00 76.56 123 LYS A O 1
ATOM 1007 N N . SER A 1 124 ? -14.615 -5.438 36.394 1.00 72.38 124 SER A N 1
ATOM 1008 C CA . SER A 1 124 ? -15.638 -4.822 37.253 1.00 72.38 124 SER A CA 1
ATOM 1009 C C . SER A 1 124 ? -16.694 -5.829 37.712 1.00 72.38 124 SER A C 1
ATOM 1011 O O . SER A 1 124 ? -16.949 -5.939 38.908 1.00 72.38 124 SER A O 1
ATOM 1013 N N . LYS A 1 125 ? -17.247 -6.625 36.783 1.00 74.06 125 LYS A N 1
ATOM 1014 C CA . LYS A 1 125 ? -18.236 -7.667 37.113 1.00 74.06 125 LYS A CA 1
ATOM 1015 C C . LYS A 1 125 ? -17.673 -8.750 38.033 1.00 74.06 125 LYS A C 1
ATOM 1017 O O . LYS A 1 125 ? -18.381 -9.240 38.905 1.00 74.06 125 LYS A O 1
ATOM 1022 N N . LEU A 1 126 ? -16.409 -9.138 37.844 1.00 69.94 126 LEU A N 1
ATOM 1023 C CA . LEU A 1 126 ? -15.727 -10.076 38.740 1.00 69.94 126 LEU A CA 1
ATOM 1024 C C . LEU A 1 126 ? -15.587 -9.488 40.148 1.00 69.94 126 LEU A C 1
ATOM 1026 O O . LEU A 1 126 ? -15.894 -10.175 41.116 1.00 69.94 126 LEU A O 1
ATOM 1030 N N . THR A 1 127 ? -15.183 -8.224 40.271 1.00 71.25 127 THR A N 1
ATOM 1031 C CA . THR A 1 127 ? -15.048 -7.547 41.568 1.00 71.25 127 THR A CA 1
ATOM 1032 C C . THR A 1 127 ? -16.391 -7.421 42.294 1.00 71.25 127 THR A C 1
ATOM 1034 O O . THR A 1 127 ? -16.453 -7.672 43.495 1.00 71.25 127 THR A O 1
ATOM 1037 N N . GLU A 1 128 ? -17.473 -7.092 41.580 1.00 72.38 128 GLU A N 1
ATOM 1038 C CA . GLU A 1 128 ? -18.836 -7.072 42.135 1.00 72.38 128 GLU A CA 1
ATOM 1039 C C . GLU A 1 128 ? -19.277 -8.462 42.609 1.00 72.38 128 GLU A C 1
ATOM 1041 O O . GLU A 1 128 ? -19.709 -8.611 43.749 1.00 72.38 128 GLU A O 1
ATOM 1046 N N . ALA A 1 129 ? -19.073 -9.500 41.793 1.00 67.50 129 ALA A N 1
ATOM 1047 C CA . ALA A 1 129 ? -19.415 -10.874 42.161 1.00 67.50 129 ALA A CA 1
ATOM 1048 C C . ALA A 1 129 ? -18.609 -11.402 43.366 1.00 67.50 129 ALA A C 1
ATOM 1050 O O . ALA A 1 129 ? -19.116 -12.213 44.141 1.00 67.50 129 ALA A O 1
ATOM 1051 N N . TYR A 1 130 ? -17.358 -10.961 43.540 1.00 58.97 130 TYR A N 1
ATOM 1052 C CA . TYR A 1 130 ? -16.555 -11.286 44.724 1.00 58.97 130 TYR A CA 1
ATOM 1053 C C . TYR A 1 130 ? -17.038 -10.547 45.975 1.00 58.97 130 TYR A C 1
ATOM 1055 O O . TYR A 1 130 ? -17.025 -11.131 47.056 1.00 58.97 130 TYR A O 1
ATOM 1063 N N . ARG A 1 131 ? -17.487 -9.294 45.838 1.00 67.44 131 ARG A N 1
ATOM 1064 C CA . ARG A 1 131 ? -18.047 -8.514 46.948 1.00 67.44 131 ARG A CA 1
ATOM 1065 C C . ARG A 1 131 ? -19.350 -9.126 47.468 1.00 67.44 131 ARG A C 1
ATOM 1067 O O . ARG A 1 131 ? -19.495 -9.241 48.677 1.00 67.44 131 ARG A O 1
ATOM 1074 N N . ASP A 1 132 ? -20.227 -9.587 46.577 1.00 68.00 132 ASP A N 1
ATOM 1075 C CA . ASP A 1 132 ? -21.490 -10.254 46.941 1.00 68.00 132 ASP A CA 1
ATOM 1076 C C . ASP A 1 132 ? -21.296 -11.625 47.609 1.00 68.00 132 ASP A C 1
ATOM 1078 O O . ASP A 1 132 ? -22.175 -12.089 48.324 1.00 68.00 132 ASP A O 1
ATOM 1082 N N . ARG A 1 133 ? -20.155 -12.295 47.393 1.00 60.12 133 ARG A N 1
ATOM 1083 C CA . ARG A 1 133 ? -19.834 -13.574 48.058 1.00 60.12 133 ARG A CA 1
ATOM 1084 C C . ARG A 1 133 ? -19.121 -13.427 49.401 1.00 60.12 133 ARG A C 1
ATOM 1086 O O . ARG A 1 133 ? -19.010 -14.414 50.122 1.00 60.12 133 ARG A O 1
ATOM 1093 N N . LEU A 1 134 ? -18.573 -12.250 49.693 1.00 59.03 134 LEU A N 1
ATOM 1094 C CA . LEU A 1 134 ? -17.851 -11.950 50.935 1.00 59.03 134 LEU A CA 1
ATOM 1095 C C . LEU A 1 134 ? -18.712 -11.170 51.948 1.00 59.03 134 LEU A C 1
ATOM 1097 O O . LEU A 1 134 ? -18.190 -10.790 52.996 1.00 59.03 134 LEU A O 1
ATOM 1101 N N . GLY A 1 135 ? -19.988 -10.924 51.629 1.00 45.34 135 GLY A N 1
ATOM 1102 C CA . GLY A 1 135 ? -21.005 -10.353 52.518 1.00 45.34 135 GLY A CA 1
ATOM 1103 C C . GLY A 1 135 ? -21.899 -11.422 53.126 1.00 45.34 135 GLY A C 1
ATOM 1104 O O . GLY A 1 135 ? -22.326 -12.319 52.367 1.00 45.34 135 GLY A O 1
#

Foldseek 3Di:
DDLVVLLVVLVVLQVQLVVLLVVLVLLVVLQALLQLLVVLVPPPDPVSVVSNVVSVVVQVPPPDVVSVVSNVLRQHDPVVDPCSCVDPNVVVSVVSNVSSVVSNVSSVVSNVVSVVVVVVVVVVVVVVVVVVVVD

Solvent-accessible surface area (backbone atoms only — not comparable to full-atom values): 7166 Å² total; per-residue (Å²): 131,64,66,68,59,52,52,50,52,22,50,50,34,27,52,52,10,48,54,43,27,51,51,37,50,50,39,52,52,46,12,50,53,52,23,51,40,58,73,37,62,90,48,87,48,70,67,44,45,50,53,34,50,53,55,52,46,56,59,73,69,50,90,46,70,67,59,54,50,44,56,70,72,33,56,59,59,48,91,87,41,82,70,45,65,74,33,72,64,46,50,51,45,51,50,47,29,49,50,10,49,47,32,29,50,54,15,50,48,54,49,47,55,51,52,53,50,53,51,51,53,52,50,50,54,50,54,52,57,51,53,66,71,76,104

Mean predicted aligned error: 11.27 Å

Secondary structure (DSSP, 8-state):
--HHHHHHHHHHHHHHHHHHHHHHHHHHHHHHHHHHHHHTTT---HHHHHHHHHHHHHHHT---HHHHHHHHHS----TT-GGGGGSHHHHHHHHHHHHHHHHHHHHHHHHHHHHHHHHHHHHHHHHHHHHHH--

Organism: Pseudomonas aeruginosa (NCBI:txid287)

Sequence (135 aa):
MDLEREKFRARILVVLGWVVASIFIVVFLVSALKSIAISLDGSDFFIAVNVKNLIIELYRNTQYPVIGWVWEYSPVFYNYQISSLFTFSWLVVFLGFSLGGGLIYIGKRILREHSEAENNARKSKLTEAYRDRLG

pLDDT: mean 75.56, std 10.64, range 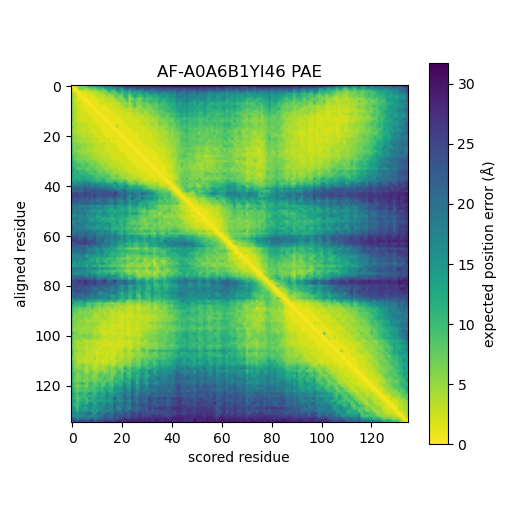[45.34, 91.38]

Radius of gyration: 24.72 Å; Cα contacts (8 Å, |Δi|>4): 100; chains: 1; bounding box: 50×28×77 Å